Protein AF-A0A945YZ49-F1 (afdb_monomer_lite)

Sequence (155 aa):
MNKKNYIYILVIVVILSVSACARDIVEEVASAEETAIELAKTCTVVNDETSGLKMNAQEAISTWEKEPEFTPVGWEAIDVDKSVYFVTFHYRVNEIKQLWAFHVALKDGTVEKLELGEDGLDGNRYISRIISTSSYPREKLSVKVKEVFKRLIFQ

Structure (mmCIF, N/CA/C/O backbone):
data_AF-A0A945YZ49-F1
#
_entry.id   AF-A0A945YZ49-F1
#
loop_
_atom_site.group_PDB
_atom_site.id
_atom_site.type_symbol
_atom_site.label_atom_id
_atom_site.label_alt_id
_atom_site.label_comp_id
_atom_site.label_asym_id
_atom_site.label_entity_id
_atom_site.label_seq_id
_atom_site.pdbx_PDB_ins_code
_atom_site.Cartn_x
_atom_site.Cartn_y
_atom_site.Cartn_z
_atom_site.occupancy
_atom_site.B_iso_or_equiv
_atom_site.auth_seq_id
_atom_site.auth_comp_id
_atom_site.auth_asym_id
_atom_site.auth_atom_id
_atom_site.pdbx_PDB_model_num
ATOM 1 N N . MET A 1 1 ? 37.567 5.079 58.313 1.00 47.66 1 MET A N 1
ATOM 2 C CA . MET A 1 1 ? 36.723 5.633 57.226 1.00 47.66 1 MET A CA 1
ATOM 3 C C . MET A 1 1 ? 35.402 6.107 57.812 1.00 47.66 1 MET A C 1
ATOM 5 O O . MET A 1 1 ? 34.710 5.318 58.440 1.00 47.66 1 MET A O 1
ATOM 9 N N . ASN A 1 2 ? 35.103 7.402 57.688 1.00 43.88 2 ASN A N 1
ATOM 10 C CA . ASN A 1 2 ? 33.948 8.047 58.322 1.00 43.88 2 ASN A CA 1
ATOM 11 C C . ASN A 1 2 ? 32.618 7.500 57.777 1.00 43.88 2 ASN A C 1
ATOM 13 O O . ASN A 1 2 ? 32.450 7.417 56.562 1.00 43.88 2 ASN A O 1
ATOM 17 N N . LYS A 1 3 ? 31.651 7.208 58.663 1.00 49.78 3 LYS A N 1
ATOM 18 C CA . LYS A 1 3 ? 30.290 6.727 58.319 1.00 49.78 3 LYS A CA 1
ATOM 19 C C . LYS A 1 3 ? 29.580 7.589 57.258 1.00 49.78 3 LYS A C 1
ATOM 21 O O . LYS A 1 3 ? 28.744 7.081 56.522 1.00 49.78 3 LYS A O 1
ATOM 26 N N . LYS A 1 4 ? 29.957 8.868 57.128 1.00 49.91 4 LYS A N 1
ATOM 27 C CA . LYS A 1 4 ? 29.455 9.790 56.096 1.00 49.91 4 LYS A CA 1
ATOM 28 C C . LYS A 1 4 ? 29.846 9.383 54.665 1.00 49.91 4 LYS A C 1
ATOM 30 O O . LYS A 1 4 ? 29.035 9.555 53.765 1.00 49.91 4 LYS A O 1
ATOM 35 N N . ASN A 1 5 ? 31.020 8.780 54.449 1.00 51.22 5 ASN A N 1
ATOM 36 C CA . ASN A 1 5 ? 31.474 8.397 53.102 1.00 51.22 5 ASN A CA 1
ATOM 37 C C . ASN A 1 5 ? 30.705 7.189 52.547 1.00 51.22 5 ASN A C 1
ATOM 39 O O . ASN A 1 5 ? 30.506 7.100 51.342 1.00 51.22 5 ASN A O 1
ATOM 43 N N . TYR A 1 6 ? 30.226 6.293 53.417 1.00 56.19 6 TYR A N 1
ATOM 44 C CA . TYR A 1 6 ? 29.404 5.150 53.005 1.00 56.19 6 TYR A CA 1
ATOM 45 C C . TYR A 1 6 ? 28.038 5.583 52.465 1.00 56.19 6 TYR A C 1
ATOM 47 O O . TYR A 1 6 ? 27.567 5.020 51.484 1.00 56.19 6 TYR A O 1
ATOM 55 N N . ILE A 1 7 ? 27.433 6.614 53.061 1.00 60.50 7 ILE A N 1
ATOM 56 C CA . ILE A 1 7 ? 26.133 7.140 52.619 1.00 60.50 7 ILE A CA 1
ATOM 57 C C . ILE A 1 7 ? 26.261 7.774 51.230 1.00 60.50 7 ILE A C 1
ATOM 59 O O . ILE A 1 7 ? 25.428 7.521 50.366 1.00 60.50 7 ILE A O 1
ATOM 63 N N . TYR A 1 8 ? 27.335 8.529 50.985 1.00 54.03 8 TYR A N 1
ATOM 64 C CA . TYR A 1 8 ? 27.585 9.129 49.672 1.00 54.03 8 TYR A CA 1
ATOM 65 C C . TYR A 1 8 ? 27.796 8.080 48.576 1.00 54.03 8 TYR A C 1
ATOM 67 O O . TYR A 1 8 ? 27.227 8.210 47.496 1.00 54.03 8 TYR A O 1
ATOM 75 N N . ILE A 1 9 ? 28.553 7.014 48.858 1.00 61.06 9 ILE A N 1
ATOM 76 C CA . ILE A 1 9 ? 28.757 5.921 47.897 1.00 61.06 9 ILE A CA 1
ATOM 77 C C . ILE A 1 9 ? 27.431 5.202 47.612 1.00 61.06 9 ILE A C 1
ATOM 79 O O . ILE A 1 9 ? 27.122 4.929 46.456 1.00 61.06 9 ILE A O 1
ATOM 83 N N . LEU A 1 10 ? 26.614 4.954 48.640 1.00 58.66 10 LEU A N 1
ATOM 84 C CA . LEU A 1 10 ? 25.336 4.259 48.483 1.00 58.66 10 LEU A CA 1
ATOM 85 C C . LEU A 1 10 ? 24.325 5.082 47.666 1.00 58.66 10 LEU A C 1
ATOM 87 O O . LEU A 1 10 ? 23.642 4.532 46.809 1.00 58.66 10 LEU A O 1
ATOM 91 N N . VAL A 1 11 ? 24.284 6.404 47.859 1.00 61.12 11 VAL A N 1
ATOM 92 C CA . VAL A 1 11 ? 23.439 7.310 47.061 1.00 61.12 11 VAL A CA 1
ATOM 93 C C . VAL A 1 11 ? 23.906 7.376 45.604 1.00 61.12 11 VAL A C 1
ATOM 95 O O . VAL A 1 11 ? 23.076 7.317 44.702 1.00 61.12 11 VAL A O 1
ATOM 98 N N . ILE A 1 12 ? 25.217 7.426 45.347 1.00 60.22 12 ILE A N 1
ATOM 99 C CA . ILE A 1 12 ? 25.759 7.449 43.977 1.00 60.22 12 ILE A CA 1
ATOM 100 C C . ILE A 1 12 ? 25.453 6.140 43.230 1.00 60.22 12 ILE A C 1
ATOM 102 O O . ILE A 1 12 ? 25.092 6.185 42.058 1.00 60.22 12 ILE A O 1
ATOM 106 N N . VAL A 1 13 ? 25.518 4.983 43.898 1.00 58.56 13 VAL A N 1
ATOM 107 C CA . VAL A 1 13 ? 25.162 3.682 43.298 1.00 58.56 13 VAL A CA 1
ATOM 108 C C . VAL A 1 13 ? 23.661 3.583 42.999 1.00 58.56 13 VAL A C 1
ATOM 110 O O . VAL A 1 13 ? 23.277 3.042 41.962 1.00 58.56 13 VAL A O 1
ATOM 113 N N . VAL A 1 14 ? 22.800 4.149 43.851 1.00 57.69 14 VAL A N 1
ATOM 114 C CA . VAL A 1 14 ? 21.350 4.213 43.590 1.00 57.69 14 VAL A CA 1
ATOM 115 C C . VAL A 1 14 ? 21.043 5.151 42.416 1.00 57.69 14 VAL A C 1
ATOM 117 O O . VAL A 1 14 ? 20.280 4.786 41.531 1.00 57.69 14 VAL A O 1
ATOM 120 N N . ILE A 1 15 ? 21.691 6.315 42.328 1.00 57.16 15 ILE A N 1
ATOM 121 C CA . ILE A 1 15 ? 21.503 7.237 41.193 1.00 57.16 15 ILE A CA 1
ATOM 122 C C . ILE A 1 15 ? 22.007 6.612 39.881 1.00 57.16 15 ILE A C 1
ATOM 124 O O . ILE A 1 15 ? 21.332 6.721 38.861 1.00 57.16 15 ILE A O 1
ATOM 128 N N . LEU A 1 16 ? 23.148 5.911 39.907 1.00 51.28 16 LEU A N 1
ATOM 129 C CA . LEU A 1 16 ? 23.705 5.227 38.732 1.00 51.28 16 LEU A CA 1
ATOM 130 C C . LEU A 1 16 ? 22.895 3.996 38.297 1.00 51.28 16 LEU A C 1
ATOM 132 O O . LEU A 1 16 ? 22.888 3.662 37.117 1.00 51.28 16 LEU A O 1
ATOM 136 N N . SER A 1 17 ? 22.203 3.320 39.217 1.00 51.69 17 SER A N 1
ATOM 137 C CA . SER A 1 17 ? 21.319 2.196 38.869 1.00 51.69 17 SER A CA 1
ATOM 138 C C . SER A 1 17 ? 19.969 2.669 38.334 1.00 51.69 17 SER A C 1
ATOM 140 O O . SER A 1 17 ? 19.462 2.071 37.389 1.00 51.69 17 SER A O 1
ATOM 142 N N . VAL A 1 18 ? 19.427 3.786 38.832 1.00 51.06 18 VAL A N 1
ATOM 143 C CA . VAL A 1 18 ? 18.229 4.409 38.241 1.00 51.06 18 VAL A CA 1
ATOM 144 C C . VAL A 1 18 ? 18.530 4.961 36.842 1.00 51.06 18 VAL A C 1
ATOM 146 O O . VAL A 1 18 ? 17.704 4.808 35.947 1.00 51.06 18 VAL A O 1
ATOM 149 N N . SER A 1 19 ? 19.722 5.521 36.600 1.00 50.34 19 SER A N 1
ATOM 150 C CA . SER A 1 19 ? 20.106 6.001 35.263 1.00 50.34 19 SER A CA 1
ATOM 151 C C . SER A 1 19 ? 20.528 4.891 34.291 1.00 50.34 19 SER A C 1
ATOM 153 O O . SER A 1 19 ? 20.359 5.056 33.087 1.00 50.34 19 SER A O 1
ATOM 155 N N . ALA A 1 20 ? 21.011 3.740 34.773 1.00 45.97 20 ALA A N 1
ATOM 156 C CA . ALA A 1 20 ? 21.258 2.566 33.928 1.00 45.97 20 ALA A CA 1
ATOM 157 C C . ALA A 1 20 ? 19.966 1.818 33.547 1.00 45.97 20 ALA A C 1
ATOM 159 O O . ALA A 1 20 ? 19.908 1.233 32.468 1.00 45.97 20 ALA A O 1
ATOM 160 N N . CYS A 1 21 ? 18.930 1.866 34.392 1.00 45.19 21 CYS A N 1
ATOM 161 C CA . CYS A 1 21 ? 17.596 1.331 34.084 1.00 45.19 21 CYS A CA 1
ATOM 162 C C . CYS A 1 21 ? 16.739 2.292 33.244 1.00 45.19 21 CYS A C 1
ATOM 164 O O . CYS A 1 21 ? 15.757 1.865 32.649 1.00 45.19 21 CYS A O 1
ATOM 166 N N . ALA A 1 22 ? 17.130 3.565 33.172 1.00 43.09 22 ALA A N 1
ATOM 167 C CA . ALA A 1 22 ? 16.615 4.550 32.225 1.00 43.09 22 ALA A CA 1
ATOM 168 C C . ALA A 1 22 ? 17.537 4.711 31.004 1.00 43.09 22 ALA A C 1
ATOM 170 O O . ALA A 1 22 ? 17.496 5.740 30.335 1.00 43.09 22 ALA A O 1
ATOM 171 N N . ARG A 1 23 ? 18.371 3.703 30.691 1.00 38.34 23 ARG A N 1
ATOM 172 C CA . ARG A 1 23 ? 18.801 3.518 29.304 1.00 38.34 23 ARG A CA 1
ATOM 173 C C . ARG A 1 23 ? 17.554 3.171 28.522 1.00 38.34 23 ARG A C 1
ATOM 175 O O . ARG A 1 23 ? 17.169 2.008 28.496 1.00 38.34 23 ARG A O 1
ATOM 182 N N . ASP A 1 24 ? 16.928 4.217 28.000 1.00 37.69 24 ASP A N 1
ATOM 183 C CA . ASP A 1 24 ? 16.217 4.266 26.735 1.00 37.69 24 ASP 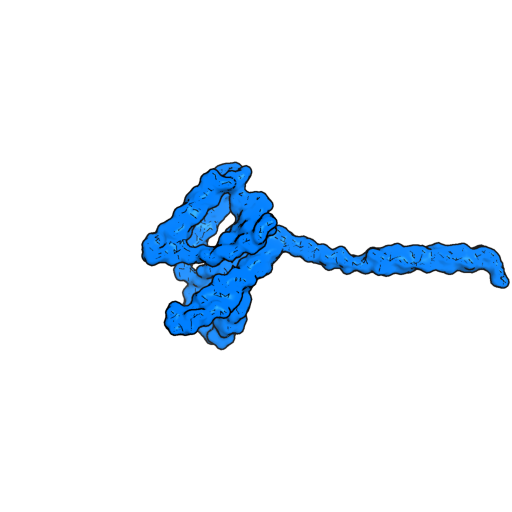A CA 1
ATOM 184 C C . ASP A 1 24 ? 16.078 2.888 26.080 1.00 37.69 24 ASP A C 1
ATOM 186 O O . ASP A 1 24 ? 16.713 2.575 25.077 1.00 37.69 24 ASP A O 1
ATOM 190 N N . ILE A 1 25 ? 15.155 2.085 26.609 1.00 41.09 25 ILE A N 1
ATOM 191 C CA . ILE A 1 25 ? 14.246 1.360 25.737 1.00 41.09 25 ILE A CA 1
ATOM 192 C C . ILE A 1 25 ? 13.286 2.445 25.252 1.00 41.09 25 ILE A C 1
ATOM 194 O O . ILE A 1 25 ? 12.118 2.506 25.617 1.00 41.09 25 ILE A O 1
ATOM 198 N N . VAL A 1 26 ? 13.822 3.349 24.435 1.00 39.72 26 VAL A N 1
ATOM 199 C CA . VAL A 1 26 ? 13.079 3.834 23.293 1.00 39.72 26 VAL A CA 1
ATOM 200 C C . VAL A 1 26 ? 13.004 2.592 22.408 1.00 39.72 26 VAL A C 1
ATOM 202 O O . VAL A 1 26 ? 13.772 2.414 21.470 1.00 39.72 26 VAL A O 1
ATOM 205 N N . GLU A 1 27 ? 12.102 1.666 22.759 1.00 42.62 27 GLU A N 1
ATOM 206 C CA . GLU A 1 27 ? 11.271 1.105 21.710 1.00 42.62 27 GLU A CA 1
ATOM 207 C C . GLU A 1 27 ? 10.677 2.359 21.095 1.00 42.62 27 GLU A C 1
ATOM 209 O O . GLU A 1 27 ? 9.817 3.019 21.680 1.00 42.62 27 GLU A O 1
ATOM 214 N N . GLU A 1 28 ? 11.297 2.798 20.007 1.00 44.62 28 GLU A N 1
ATOM 215 C CA . GLU A 1 28 ? 10.711 3.750 19.098 1.00 44.62 28 GLU A CA 1
ATOM 216 C C . GLU A 1 28 ? 9.429 3.039 18.683 1.00 44.62 28 GLU A C 1
ATOM 218 O O . GLU A 1 28 ? 9.455 2.124 17.862 1.00 44.62 28 GLU A O 1
ATOM 223 N N . VAL A 1 29 ? 8.344 3.287 19.430 1.00 51.53 29 VAL A N 1
ATOM 224 C CA . VAL A 1 29 ? 7.042 2.701 19.150 1.00 51.53 29 VAL A CA 1
ATOM 225 C C . VAL A 1 29 ? 6.689 3.327 17.824 1.00 51.53 29 VAL A C 1
ATOM 227 O O . VAL A 1 29 ? 6.213 4.464 17.787 1.00 51.53 29 VAL A O 1
ATOM 230 N N . ALA A 1 30 ? 7.057 2.619 16.756 1.00 65.44 30 ALA A N 1
ATOM 231 C CA . ALA A 1 30 ? 6.841 3.037 15.393 1.00 65.44 30 ALA A CA 1
ATOM 232 C C . ALA A 1 30 ? 5.404 3.529 15.318 1.00 65.44 30 ALA A C 1
ATOM 234 O O . ALA A 1 30 ? 4.482 2.899 15.858 1.00 65.44 30 ALA A O 1
ATOM 235 N N . SER A 1 31 ? 5.216 4.697 14.718 1.00 88.12 31 SER A N 1
ATOM 236 C CA . SER A 1 31 ? 3.881 5.249 14.553 1.00 88.12 31 SER A CA 1
ATOM 237 C C . SER A 1 31 ? 2.974 4.197 13.904 1.00 88.12 31 SER A C 1
ATOM 239 O O . SER A 1 31 ? 3.427 3.295 13.192 1.00 88.12 31 SER A O 1
ATOM 241 N N . ALA A 1 32 ? 1.667 4.275 14.145 1.00 90.56 32 ALA A N 1
ATOM 242 C CA . ALA A 1 32 ? 0.731 3.332 13.531 1.00 90.56 32 ALA A CA 1
ATOM 243 C C . ALA A 1 32 ? 0.842 3.331 11.987 1.00 90.56 32 ALA A C 1
ATOM 245 O O . ALA A 1 32 ? 0.627 2.301 11.354 1.00 90.56 32 ALA A O 1
ATOM 246 N N . GLU A 1 33 ? 1.251 4.461 11.402 1.00 91.88 33 GLU A N 1
ATOM 247 C CA . GLU A 1 33 ? 1.582 4.608 9.982 1.00 91.88 33 GLU A CA 1
ATOM 248 C C . GLU A 1 33 ? 2.834 3.814 9.584 1.00 91.88 33 GLU A C 1
ATOM 250 O O . GLU A 1 33 ? 2.774 3.020 8.647 1.00 91.88 33 GLU A O 1
ATOM 255 N N . GLU A 1 34 ? 3.944 3.961 10.309 1.00 93.69 34 GLU A N 1
ATOM 256 C CA . GLU A 1 34 ? 5.170 3.188 10.060 1.00 93.69 34 GLU A CA 1
ATOM 257 C C . GLU A 1 34 ? 4.937 1.690 10.251 1.00 93.69 34 GLU A C 1
ATOM 259 O O . GLU A 1 34 ? 5.353 0.889 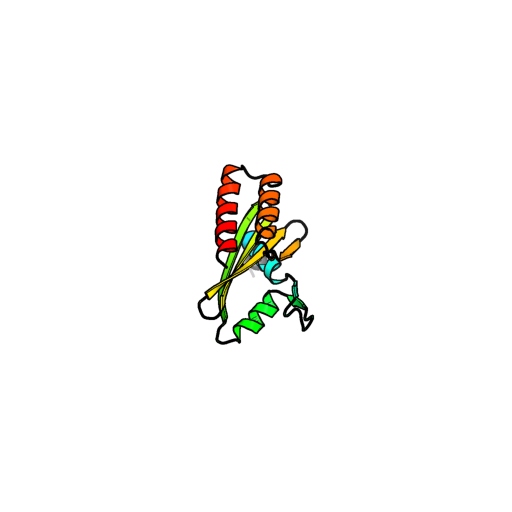9.420 1.00 93.69 34 GLU A O 1
ATOM 264 N N . THR A 1 35 ? 4.186 1.306 11.285 1.00 94.06 35 THR A N 1
ATOM 265 C CA . THR A 1 35 ? 3.805 -0.093 11.514 1.00 94.06 35 THR A CA 1
ATOM 266 C C . THR A 1 35 ? 2.998 -0.640 10.336 1.00 94.06 35 THR A C 1
ATOM 268 O O . THR A 1 35 ? 3.220 -1.769 9.900 1.00 94.06 35 THR A O 1
ATOM 271 N N . ALA A 1 36 ? 2.078 0.157 9.780 1.00 94.44 36 ALA A N 1
ATOM 272 C CA . ALA A 1 36 ? 1.319 -0.245 8.603 1.00 94.44 36 ALA A CA 1
ATOM 273 C C . ALA A 1 36 ? 2.217 -0.424 7.368 1.00 94.44 36 ALA A C 1
ATOM 275 O O . ALA A 1 36 ? 2.023 -1.374 6.610 1.00 94.44 36 ALA A O 1
ATOM 276 N N . ILE A 1 37 ? 3.209 0.452 7.178 1.00 95.31 37 ILE A N 1
ATOM 277 C CA . ILE A 1 37 ? 4.192 0.350 6.089 1.00 95.31 37 ILE A CA 1
ATOM 278 C C . ILE A 1 37 ? 5.047 -0.910 6.239 1.00 95.31 37 ILE A C 1
ATOM 280 O O . ILE A 1 37 ? 5.216 -1.649 5.269 1.00 95.31 37 ILE A O 1
ATOM 284 N N . GLU A 1 38 ? 5.553 -1.189 7.440 1.00 94.81 38 GLU A N 1
ATOM 285 C CA . GLU A 1 38 ? 6.340 -2.397 7.700 1.00 94.81 38 GLU A CA 1
ATOM 286 C C . GLU A 1 38 ? 5.519 -3.666 7.461 1.00 94.81 38 GLU A C 1
ATOM 288 O O . GLU A 1 38 ? 5.994 -4.595 6.811 1.00 94.81 38 GLU A O 1
ATOM 293 N N . LEU A 1 39 ? 4.249 -3.688 7.871 1.00 94.44 39 LEU A N 1
ATOM 294 C CA . LEU A 1 39 ? 3.350 -4.796 7.547 1.00 94.44 39 LEU A CA 1
ATOM 295 C C . LEU A 1 39 ? 3.129 -4.934 6.033 1.00 94.44 39 LEU A C 1
ATOM 297 O O . LEU A 1 39 ? 3.229 -6.041 5.503 1.00 94.44 39 LEU A O 1
ATOM 301 N N . ALA A 1 40 ? 2.907 -3.833 5.310 1.00 94.25 40 ALA A N 1
ATOM 302 C CA . ALA A 1 40 ? 2.735 -3.854 3.855 1.00 94.25 40 ALA A CA 1
ATOM 303 C C . ALA A 1 40 ? 3.953 -4.441 3.120 1.00 94.25 40 ALA A C 1
ATOM 305 O O . ALA A 1 40 ? 3.791 -5.208 2.171 1.00 94.25 40 ALA A O 1
ATOM 306 N N . LYS A 1 41 ? 5.172 -4.156 3.592 1.00 94.31 41 LYS A N 1
ATOM 307 C CA . LYS A 1 41 ? 6.415 -4.730 3.048 1.00 94.31 41 LYS A CA 1
ATOM 308 C C . LYS A 1 41 ? 6.468 -6.259 3.140 1.00 94.31 41 LYS A C 1
ATOM 310 O O . LYS A 1 41 ? 7.062 -6.897 2.272 1.00 94.31 41 LYS A O 1
ATOM 315 N N . THR A 1 42 ? 5.814 -6.853 4.141 1.00 91.56 42 THR A N 1
ATOM 316 C CA . THR A 1 42 ? 5.736 -8.317 4.315 1.00 91.56 42 THR A CA 1
ATOM 317 C C . THR A 1 42 ? 4.676 -8.994 3.441 1.00 91.56 42 THR A C 1
ATOM 319 O O . THR A 1 42 ? 4.645 -10.224 3.361 1.00 91.56 42 THR A O 1
ATOM 322 N N . CYS A 1 43 ? 3.824 -8.219 2.757 1.00 89.88 43 CYS A N 1
ATOM 323 C CA . CYS A 1 43 ? 2.779 -8.748 1.884 1.00 89.88 43 CYS A CA 1
ATOM 324 C C . CYS A 1 43 ? 3.381 -9.655 0.811 1.00 89.88 43 CYS A C 1
ATOM 326 O O . CYS A 1 43 ? 4.290 -9.242 0.095 1.00 89.88 43 CYS A O 1
ATOM 328 N N . THR A 1 44 ? 2.850 -10.867 0.647 1.00 84.25 44 THR A N 1
ATOM 329 C CA . THR A 1 44 ? 3.265 -11.745 -0.454 1.00 84.25 44 THR A CA 1
ATOM 330 C C . THR A 1 44 ? 2.757 -11.187 -1.781 1.00 84.25 44 THR A C 1
ATOM 332 O O . THR A 1 44 ? 1.568 -10.913 -1.931 1.00 84.25 44 THR A O 1
ATOM 335 N N . VAL A 1 45 ? 3.657 -11.051 -2.747 1.00 76.88 45 VAL A N 1
ATOM 336 C CA . VAL A 1 45 ? 3.383 -10.679 -4.132 1.00 76.88 45 VAL A CA 1
ATOM 337 C C . VAL A 1 45 ? 3.793 -11.856 -5.019 1.00 76.88 45 VAL A C 1
ATOM 339 O O . VAL A 1 45 ? 4.847 -12.468 -4.830 1.00 76.88 45 VAL A O 1
ATOM 342 N N . VAL A 1 46 ? 2.940 -12.217 -5.976 1.00 67.44 46 VAL A N 1
ATOM 343 C CA . VAL A 1 46 ? 3.311 -13.181 -7.018 1.00 67.44 46 VAL A CA 1
ATOM 344 C C . VAL A 1 46 ? 4.070 -12.407 -8.085 1.00 67.44 46 VAL A C 1
ATOM 346 O O . VAL A 1 46 ? 3.528 -11.461 -8.654 1.00 67.44 46 VAL A O 1
ATOM 349 N N . ASN A 1 47 ? 5.330 -12.770 -8.311 1.00 62.34 47 ASN A N 1
ATOM 350 C CA . ASN A 1 47 ? 6.133 -12.176 -9.367 1.00 62.34 47 ASN A CA 1
ATOM 351 C C . ASN A 1 47 ? 6.069 -13.097 -10.588 1.00 62.34 47 ASN A C 1
ATOM 353 O O . ASN A 1 47 ? 6.488 -14.252 -10.511 1.00 62.34 47 ASN A O 1
ATOM 357 N N . ASP A 1 48 ? 5.529 -12.572 -11.687 1.00 53.06 48 ASP A N 1
ATOM 358 C CA . ASP A 1 48 ? 5.383 -13.233 -12.985 1.00 53.06 48 ASP A CA 1
ATOM 359 C C . ASP A 1 48 ? 4.420 -14.444 -12.989 1.00 53.06 48 ASP A C 1
ATOM 361 O O . ASP A 1 48 ? 4.697 -15.511 -12.427 1.00 53.06 48 ASP A O 1
ATOM 365 N N . GLU A 1 49 ? 3.277 -14.289 -13.671 1.00 50.91 49 GLU A N 1
ATOM 366 C CA . GLU A 1 49 ? 2.247 -15.328 -13.852 1.00 50.91 49 GLU A CA 1
ATOM 367 C C . GLU A 1 49 ? 2.810 -16.628 -14.451 1.00 50.91 49 GLU A C 1
ATOM 369 O O . GLU A 1 49 ? 2.234 -17.701 -14.270 1.00 50.91 49 GLU A O 1
ATOM 374 N N . THR A 1 50 ? 3.962 -16.553 -15.124 1.00 53.53 50 THR A N 1
ATOM 375 C CA . THR A 1 50 ? 4.623 -17.709 -15.738 1.00 53.53 50 THR A CA 1
ATOM 376 C C . THR A 1 50 ? 5.583 -18.454 -14.808 1.00 53.53 50 THR A C 1
ATOM 378 O O . THR A 1 50 ? 5.810 -19.650 -15.004 1.00 53.53 50 THR A O 1
ATOM 381 N N . SER A 1 51 ? 6.132 -17.793 -13.782 1.00 61.75 51 SER A N 1
ATOM 382 C CA . SER A 1 51 ? 7.177 -18.365 -12.918 1.00 61.75 51 SER A CA 1
ATOM 383 C C . SER A 1 51 ? 6.634 -18.959 -11.613 1.00 61.75 51 SER A C 1
ATOM 385 O O . SER A 1 51 ? 7.263 -19.833 -11.014 1.00 61.75 51 SER A O 1
ATOM 387 N N . GLY A 1 52 ? 5.461 -18.494 -11.161 1.00 64.31 52 GLY A N 1
ATOM 388 C CA . GLY A 1 52 ? 4.849 -18.918 -9.898 1.00 64.31 52 GLY A CA 1
ATOM 389 C C . GLY A 1 52 ? 5.661 -18.542 -8.652 1.00 64.31 52 GLY A C 1
ATOM 390 O O . GLY A 1 52 ? 5.390 -19.057 -7.562 1.00 64.31 52 GLY A O 1
ATOM 391 N N . LEU A 1 53 ? 6.661 -17.668 -8.793 1.00 75.56 53 LEU A N 1
ATOM 392 C CA . LEU A 1 53 ? 7.538 -17.261 -7.708 1.00 75.56 53 LEU A CA 1
ATOM 393 C C . LEU A 1 53 ? 6.776 -16.351 -6.736 1.00 75.56 53 LEU A C 1
ATOM 395 O O . LEU A 1 53 ? 6.261 -15.295 -7.103 1.00 75.56 53 LEU A O 1
ATOM 399 N N . LYS A 1 54 ? 6.706 -16.771 -5.470 1.00 80.62 54 LYS A N 1
ATOM 400 C CA . LYS A 1 54 ? 6.127 -15.986 -4.376 1.00 80.62 54 LYS A CA 1
ATOM 401 C C . LYS A 1 54 ? 7.251 -15.351 -3.578 1.00 80.62 54 LYS A C 1
ATOM 403 O O . LYS A 1 54 ? 8.090 -16.065 -3.037 1.00 80.62 54 LYS A O 1
ATOM 408 N N . MET A 1 55 ? 7.238 -14.032 -3.498 1.00 87.94 55 MET A N 1
ATOM 409 C CA . MET A 1 55 ? 8.167 -13.244 -2.693 1.00 87.94 55 MET A CA 1
ATOM 410 C C . MET A 1 55 ? 7.378 -12.167 -1.961 1.00 87.94 55 MET A C 1
ATOM 412 O O . MET A 1 55 ? 6.289 -11.800 -2.399 1.00 87.94 55 MET A O 1
ATOM 416 N N . ASN A 1 56 ? 7.867 -11.669 -0.835 1.00 91.00 56 ASN A N 1
ATOM 417 C CA . ASN A 1 56 ? 7.213 -10.522 -0.211 1.00 91.00 56 ASN A CA 1
ATOM 418 C C . ASN A 1 56 ? 7.506 -9.221 -0.988 1.00 91.00 56 ASN A C 1
ATOM 420 O O . ASN A 1 56 ? 8.393 -9.171 -1.842 1.00 91.00 56 ASN A O 1
ATOM 424 N N . ALA A 1 57 ? 6.741 -8.162 -0.723 1.00 89.94 57 ALA A N 1
ATOM 425 C CA . ALA A 1 57 ? 6.894 -6.885 -1.413 1.00 89.94 57 ALA A CA 1
ATOM 426 C C . ALA A 1 57 ? 8.310 -6.309 -1.239 1.00 89.94 57 ALA A C 1
ATOM 428 O O . ALA A 1 57 ? 8.874 -5.790 -2.198 1.00 89.94 57 ALA A O 1
ATOM 429 N N . GLN A 1 58 ? 8.918 -6.449 -0.057 1.00 91.69 58 GLN A N 1
ATOM 430 C CA . GLN A 1 58 ? 10.300 -6.026 0.187 1.00 91.69 58 GLN A CA 1
ATOM 431 C C . GLN A 1 58 ? 11.314 -6.765 -0.702 1.00 91.69 58 GLN A C 1
ATOM 433 O O . GLN A 1 58 ? 12.205 -6.135 -1.274 1.00 91.69 58 GLN A O 1
ATOM 438 N N . GLU A 1 59 ? 11.186 -8.083 -0.839 1.00 91.38 59 GLU A N 1
ATOM 439 C CA . GLU A 1 59 ? 12.022 -8.922 -1.704 1.00 91.38 59 GLU A CA 1
ATOM 440 C C . GLU A 1 59 ? 11.832 -8.580 -3.186 1.00 91.38 59 GLU A C 1
ATOM 442 O O . GLU A 1 59 ? 12.818 -8.483 -3.923 1.00 91.38 59 GLU A O 1
ATOM 447 N N . ALA A 1 60 ? 10.586 -8.346 -3.613 1.00 89.00 60 ALA A N 1
ATOM 448 C CA . ALA A 1 60 ? 10.270 -7.922 -4.976 1.00 89.00 60 ALA A CA 1
ATOM 449 C C . ALA A 1 60 ? 10.938 -6.592 -5.312 1.00 89.00 60 ALA A C 1
ATOM 451 O O . ALA A 1 60 ? 11.690 -6.499 -6.280 1.00 89.00 60 ALA A O 1
ATOM 452 N N . ILE A 1 61 ? 10.749 -5.592 -4.452 1.00 89.06 61 ILE A N 1
ATOM 453 C CA . ILE A 1 61 ? 11.327 -4.260 -4.630 1.00 89.06 61 ILE A CA 1
ATOM 454 C C . ILE A 1 61 ? 12.855 -4.333 -4.629 1.00 89.06 61 ILE A C 1
ATOM 456 O O . ILE A 1 61 ? 13.482 -3.803 -5.537 1.00 89.06 61 ILE A O 1
ATOM 460 N N . SER A 1 62 ? 13.465 -5.069 -3.694 1.00 90.50 62 SER A N 1
ATOM 461 C CA . SER A 1 62 ? 14.931 -5.231 -3.639 1.00 90.50 62 SER A CA 1
ATOM 462 C C . SER A 1 62 ? 15.505 -5.910 -4.889 1.00 90.50 62 SER A C 1
ATOM 464 O O . SER A 1 62 ? 16.681 -5.743 -5.223 1.00 90.50 62 SER A O 1
ATOM 466 N N . THR A 1 63 ? 14.701 -6.741 -5.555 1.00 89.81 63 THR A N 1
ATOM 467 C CA . THR A 1 63 ? 15.080 -7.375 -6.819 1.00 89.81 63 THR A CA 1
ATOM 468 C C . THR A 1 63 ? 15.003 -6.369 -7.960 1.00 89.81 63 THR A C 1
ATOM 470 O O . THR A 1 63 ? 15.983 -6.220 -8.687 1.00 89.81 63 THR A O 1
ATOM 473 N N . TRP A 1 64 ? 13.898 -5.634 -8.065 1.00 88.69 64 TRP A N 1
ATOM 474 C CA . TRP A 1 64 ? 13.675 -4.648 -9.121 1.00 88.69 64 TRP A CA 1
ATOM 475 C C . TRP A 1 64 ? 14.553 -3.411 -9.013 1.00 88.69 64 TRP A C 1
ATOM 477 O O . TRP A 1 64 ? 14.953 -2.875 -10.031 1.00 88.69 64 TRP A O 1
ATOM 487 N N . GLU A 1 65 ? 14.960 -2.994 -7.816 1.00 88.69 65 GLU A N 1
ATOM 488 C CA . GLU A 1 65 ? 15.925 -1.899 -7.623 1.00 88.69 65 GLU A CA 1
ATOM 489 C C . GLU A 1 65 ? 17.277 -2.136 -8.313 1.00 88.69 65 GLU A C 1
ATOM 491 O O . GLU A 1 65 ? 18.051 -1.199 -8.503 1.00 88.69 65 GLU A O 1
ATOM 496 N N . LYS A 1 66 ? 17.575 -3.381 -8.702 1.00 89.56 66 LYS A N 1
ATOM 497 C CA . LYS A 1 66 ? 18.768 -3.725 -9.487 1.00 89.56 66 LYS A CA 1
ATOM 498 C C . LYS A 1 66 ? 18.573 -3.493 -10.987 1.00 89.56 66 LYS A C 1
ATOM 500 O O . LYS A 1 66 ? 19.556 -3.509 -11.727 1.00 89.56 66 LYS A O 1
ATOM 505 N N . GLU A 1 67 ? 17.337 -3.314 -11.440 1.00 88.62 67 GLU A N 1
ATOM 506 C CA . GLU A 1 67 ? 16.994 -3.049 -12.831 1.00 88.62 67 GLU A CA 1
ATOM 507 C C . GLU A 1 67 ? 17.185 -1.554 -13.132 1.00 88.62 67 GLU A C 1
ATOM 509 O O . GLU A 1 67 ? 16.703 -0.701 -12.386 1.00 88.62 67 GLU A O 1
ATOM 514 N N . PRO A 1 68 ? 17.876 -1.194 -14.229 1.00 87.94 68 PRO A N 1
ATOM 515 C CA . PRO A 1 68 ? 18.236 0.198 -14.519 1.00 87.94 68 PRO A CA 1
ATOM 516 C C . PRO A 1 68 ? 17.029 1.101 -14.811 1.00 87.94 68 PRO A C 1
ATOM 518 O O . PRO A 1 68 ? 17.151 2.322 -14.760 1.00 87.94 68 PRO A O 1
ATOM 521 N N . GLU A 1 69 ? 15.882 0.513 -15.147 1.00 91.75 69 GLU A N 1
ATOM 522 C CA . GLU A 1 69 ? 14.639 1.221 -15.450 1.00 91.75 69 GLU A CA 1
ATOM 523 C C . GLU A 1 69 ? 13.761 1.467 -14.221 1.00 91.75 69 GLU A C 1
ATOM 525 O O . GLU A 1 69 ? 12.855 2.302 -14.286 1.00 91.75 69 GLU A O 1
ATOM 530 N N . PHE A 1 70 ? 14.028 0.777 -13.110 1.00 91.88 70 PHE A N 1
ATOM 531 C CA . PHE A 1 70 ? 13.248 0.883 -11.888 1.00 91.88 70 PHE A CA 1
ATOM 532 C C . PHE A 1 70 ? 13.832 1.952 -10.962 1.00 91.88 70 PHE A C 1
ATOM 534 O O . PHE A 1 70 ? 15.033 2.023 -10.713 1.00 91.88 70 PHE A O 1
ATOM 541 N N . THR A 1 71 ? 12.978 2.805 -10.401 1.00 93.38 71 THR A N 1
ATOM 542 C CA . THR A 1 71 ? 13.387 3.774 -9.378 1.00 93.38 71 THR A CA 1
ATOM 543 C C . THR A 1 71 ? 12.359 3.827 -8.250 1.00 93.38 71 THR A C 1
ATOM 545 O O . THR A 1 71 ? 11.238 4.294 -8.485 1.00 93.38 71 THR A O 1
ATOM 548 N N . PRO A 1 72 ? 12.711 3.418 -7.017 1.00 91.38 72 PRO A N 1
ATOM 549 C CA . PRO A 1 72 ? 11.824 3.556 -5.870 1.00 91.38 72 PRO A CA 1
ATOM 550 C C . PRO A 1 72 ? 11.630 5.044 -5.550 1.00 91.38 72 PRO A C 1
ATOM 552 O O . PRO A 1 72 ? 12.577 5.831 -5.584 1.00 91.38 72 PRO A O 1
ATOM 555 N N . VAL A 1 73 ? 10.393 5.450 -5.257 1.00 92.38 73 VAL A N 1
ATOM 556 C CA . VAL A 1 73 ? 10.073 6.831 -4.856 1.00 92.38 73 VAL A CA 1
ATOM 557 C C . VAL A 1 73 ? 9.814 6.899 -3.356 1.00 92.38 73 VAL A C 1
ATOM 559 O O . VAL A 1 73 ? 10.391 7.749 -2.683 1.00 92.38 73 VAL A O 1
ATOM 562 N N . GLY A 1 74 ? 8.975 6.011 -2.819 1.00 91.69 74 GLY A N 1
ATOM 563 C CA . GLY A 1 74 ? 8.720 5.966 -1.381 1.00 91.69 74 GLY A CA 1
ATOM 564 C C . GLY A 1 74 ? 7.424 5.271 -0.990 1.00 91.69 74 GLY A C 1
ATOM 565 O O . GLY A 1 74 ? 6.614 4.896 -1.839 1.00 91.69 74 GLY A O 1
ATOM 566 N N . TRP A 1 75 ? 7.245 5.118 0.318 1.00 93.12 75 TRP A N 1
ATOM 567 C CA . TRP A 1 75 ? 6.050 4.554 0.936 1.00 93.12 75 TRP A CA 1
ATOM 568 C C . TRP A 1 75 ? 5.196 5.652 1.559 1.00 93.12 75 TRP A C 1
ATOM 570 O O . TRP A 1 75 ? 5.725 6.635 2.075 1.00 93.12 75 TRP A O 1
ATOM 580 N N . GLU A 1 76 ? 3.885 5.463 1.546 1.00 91.50 76 GLU A N 1
ATOM 581 C CA . GLU A 1 76 ? 2.934 6.354 2.200 1.00 91.50 76 GLU A CA 1
ATOM 582 C C . GLU A 1 76 ? 1.804 5.538 2.822 1.00 91.50 76 GLU A C 1
ATOM 584 O O . GLU A 1 76 ? 1.328 4.575 2.225 1.00 91.50 76 GLU A O 1
ATOM 589 N N . ALA A 1 77 ? 1.363 5.923 4.018 1.00 91.88 77 ALA A N 1
ATOM 590 C CA . ALA A 1 77 ? 0.232 5.310 4.696 1.00 91.88 77 ALA A CA 1
ATOM 591 C C . ALA A 1 77 ? -0.857 6.351 4.949 1.00 91.88 77 ALA A C 1
ATOM 593 O O . ALA A 1 77 ? -0.593 7.459 5.404 1.00 91.88 77 ALA A O 1
ATOM 594 N N . ILE A 1 78 ? -2.101 5.973 4.675 1.00 88.94 78 ILE A N 1
ATOM 595 C CA . ILE A 1 78 ? -3.280 6.809 4.879 1.00 88.94 78 ILE A CA 1
ATOM 596 C C . ILE A 1 78 ? -4.236 6.042 5.789 1.00 88.94 78 ILE A C 1
ATOM 598 O O . ILE A 1 78 ? -4.757 4.994 5.407 1.00 88.94 78 ILE A O 1
ATOM 602 N N . ASP A 1 79 ? -4.511 6.568 6.985 1.00 90.94 79 ASP A N 1
ATOM 603 C CA . ASP A 1 79 ? -5.531 6.006 7.875 1.00 90.94 79 ASP A CA 1
ATOM 604 C C . ASP A 1 79 ? -6.924 6.149 7.244 1.00 90.94 79 ASP A C 1
ATOM 606 O O . ASP A 1 79 ? -7.374 7.260 6.949 1.00 90.94 79 ASP A O 1
ATOM 610 N N . VAL A 1 80 ? -7.624 5.031 7.043 1.00 87.31 80 VAL A N 1
ATOM 611 C CA . VAL A 1 80 ? -9.001 4.990 6.515 1.00 87.31 80 VAL A CA 1
ATOM 612 C C . VAL A 1 80 ? -10.021 4.541 7.565 1.00 87.31 80 VAL A C 1
ATOM 614 O O . VAL A 1 80 ? -11.221 4.767 7.408 1.00 87.31 80 VAL A O 1
ATOM 617 N N . ASP A 1 81 ? -9.548 3.967 8.668 1.00 87.50 81 ASP A N 1
ATOM 618 C CA . ASP A 1 81 ? -10.282 3.771 9.917 1.00 87.50 81 ASP A CA 1
ATOM 619 C C . ASP A 1 81 ? -9.281 3.738 11.090 1.00 87.50 81 ASP A C 1
ATOM 621 O O . ASP A 1 81 ? -8.072 3.714 10.873 1.00 87.50 81 ASP A O 1
ATOM 625 N N . LYS A 1 82 ? -9.760 3.692 12.340 1.00 86.31 82 LYS A N 1
ATOM 626 C CA . LYS A 1 82 ? -8.933 3.768 13.568 1.00 86.31 82 LYS A CA 1
ATOM 627 C C . LYS A 1 82 ? -7.732 2.815 13.622 1.00 86.31 82 LYS A C 1
ATOM 629 O O . LYS A 1 82 ? -6.785 3.085 14.348 1.00 86.31 82 LYS A O 1
ATOM 634 N N . SER A 1 83 ? -7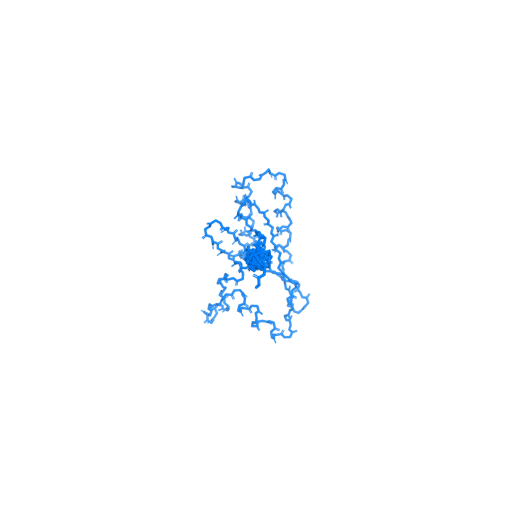.803 1.677 12.940 1.00 88.75 83 SER A N 1
ATOM 635 C CA . SER A 1 83 ? -6.733 0.675 12.887 1.00 88.75 83 SER A CA 1
ATOM 636 C C . SER A 1 83 ? -6.591 0.067 11.494 1.00 88.75 83 SER A C 1
ATOM 638 O O . SER A 1 83 ? -6.144 -1.072 11.369 1.00 88.75 83 SER A O 1
ATOM 640 N N . VAL A 1 84 ? -7.057 0.779 10.468 1.00 91.06 84 VAL A N 1
ATOM 641 C CA . VAL A 1 84 ? -7.031 0.315 9.082 1.00 91.06 84 VAL A CA 1
ATOM 642 C C . VAL A 1 84 ? -6.381 1.386 8.234 1.00 91.06 84 VAL A C 1
ATOM 644 O O . VAL A 1 84 ? -6.801 2.546 8.241 1.00 91.06 84 VAL A O 1
ATOM 647 N N . TYR A 1 85 ? -5.376 0.967 7.486 1.00 92.44 85 TYR A N 1
ATOM 648 C CA . TYR A 1 85 ? -4.555 1.815 6.653 1.00 92.44 85 TYR A CA 1
ATOM 649 C C . TYR A 1 85 ? -4.647 1.361 5.208 1.00 92.44 85 TYR A C 1
ATOM 651 O O . TYR A 1 85 ? -4.757 0.176 4.890 1.00 92.44 85 TYR A O 1
ATOM 659 N N . PHE A 1 86 ? -4.605 2.350 4.333 1.00 91.06 86 PHE A N 1
ATOM 660 C CA . PHE A 1 86 ? -4.269 2.163 2.943 1.00 91.06 86 PHE A CA 1
ATOM 661 C C . PHE A 1 86 ? -2.807 2.557 2.778 1.00 91.06 86 PHE A C 1
ATOM 663 O O . PHE A 1 86 ? -2.452 3.703 3.051 1.00 91.06 86 PHE A O 1
ATOM 670 N N . VAL A 1 87 ? -1.966 1.612 2.377 1.00 92.06 87 VAL A N 1
ATOM 671 C CA . VAL A 1 87 ? -0.533 1.848 2.190 1.00 92.06 87 VAL A CA 1
ATOM 672 C C . VAL A 1 87 ? -0.219 1.815 0.706 1.00 92.06 87 VAL A C 1
ATOM 674 O O . VAL A 1 87 ? -0.680 0.920 0.001 1.00 92.06 87 VAL A O 1
ATOM 677 N N . THR A 1 88 ? 0.566 2.773 0.224 1.00 90.75 88 THR A N 1
ATOM 678 C CA . THR A 1 88 ? 1.083 2.781 -1.142 1.00 90.75 88 THR A CA 1
ATOM 679 C C . THR A 1 88 ? 2.591 2.720 -1.171 1.00 90.75 88 THR A C 1
ATOM 681 O O . THR A 1 88 ? 3.277 3.327 -0.352 1.00 90.75 88 THR A O 1
ATOM 684 N N . PHE A 1 89 ? 3.104 2.020 -2.174 1.00 91.50 89 PHE A N 1
ATOM 685 C CA . PHE A 1 89 ? 4.493 2.098 -2.584 1.00 91.50 89 PHE A CA 1
ATOM 686 C C . PHE A 1 89 ? 4.556 2.743 -3.964 1.00 91.50 89 PHE A C 1
ATOM 688 O O . PHE A 1 89 ? 4.029 2.201 -4.933 1.00 91.50 89 PHE A O 1
ATOM 695 N N . HIS A 1 90 ? 5.172 3.916 -4.044 1.00 90.00 90 HIS A N 1
ATOM 696 C CA . HIS A 1 90 ? 5.373 4.665 -5.275 1.00 90.00 90 HIS A CA 1
ATOM 697 C C . HIS A 1 90 ? 6.736 4.322 -5.877 1.00 90.00 90 HIS A C 1
ATOM 699 O O . HIS A 1 90 ? 7.756 4.340 -5.183 1.00 90.00 90 HIS A O 1
ATOM 705 N N . TYR A 1 91 ? 6.761 4.071 -7.182 1.00 90.44 91 TYR A N 1
ATOM 706 C CA . TYR A 1 91 ? 7.977 3.787 -7.939 1.00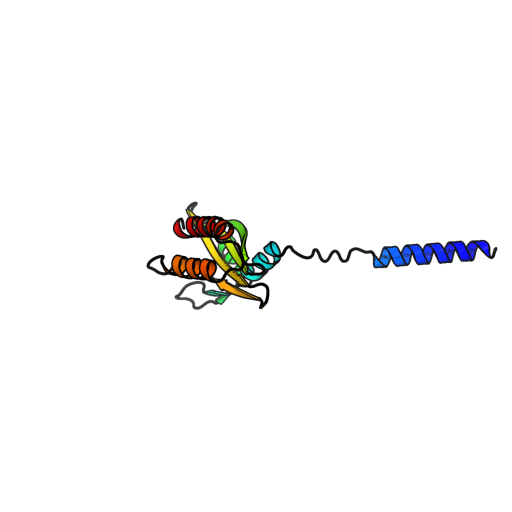 90.44 91 TYR A CA 1
ATOM 707 C C . TYR A 1 91 ? 7.860 4.315 -9.373 1.00 90.44 91 TYR A C 1
ATOM 709 O O . TYR A 1 91 ? 6.817 4.824 -9.790 1.00 90.44 91 TYR A O 1
ATOM 717 N N . ARG A 1 92 ? 8.956 4.262 -10.124 1.00 91.25 92 ARG A N 1
ATOM 718 C CA . ARG A 1 92 ? 8.988 4.559 -11.557 1.00 91.25 92 ARG A CA 1
ATOM 719 C C . ARG A 1 92 ? 9.565 3.376 -12.314 1.00 91.25 92 ARG A C 1
ATOM 721 O O . ARG A 1 92 ? 10.506 2.764 -11.823 1.00 91.25 92 ARG A O 1
ATOM 728 N N . VAL A 1 93 ? 9.025 3.109 -13.498 1.00 89.75 93 VAL A N 1
ATOM 729 C CA . VAL A 1 93 ? 9.594 2.191 -14.494 1.00 89.75 93 VAL A CA 1
ATOM 730 C C . VAL A 1 93 ? 9.728 2.973 -15.791 1.00 89.75 93 VAL A C 1
ATOM 732 O O . VAL A 1 93 ? 8.731 3.497 -16.282 1.00 89.75 93 VAL A O 1
ATOM 735 N N . ASN A 1 94 ? 10.939 3.118 -16.329 1.00 91.44 94 ASN A N 1
ATOM 736 C CA . ASN A 1 94 ? 11.191 3.933 -17.527 1.00 91.44 94 ASN A CA 1
ATOM 737 C C . ASN A 1 94 ? 10.632 5.368 -17.412 1.00 91.44 94 ASN A C 1
ATOM 739 O O . ASN A 1 94 ? 9.993 5.872 -18.333 1.00 91.44 94 ASN A O 1
ATOM 743 N N . GLU A 1 95 ? 10.823 6.015 -16.255 1.00 87.94 95 GLU A N 1
ATOM 744 C CA . GLU A 1 95 ? 10.261 7.338 -15.906 1.00 87.94 95 GLU A CA 1
ATOM 745 C C . GLU A 1 95 ? 8.723 7.418 -15.823 1.00 87.94 95 GLU A C 1
ATOM 747 O O . GLU A 1 95 ? 8.171 8.455 -15.441 1.00 87.94 95 GLU A O 1
ATOM 752 N N . ILE A 1 96 ? 8.011 6.324 -16.094 1.00 87.00 96 ILE A N 1
ATOM 753 C CA . ILE A 1 96 ? 6.562 6.231 -15.927 1.00 87.00 96 ILE A CA 1
ATOM 754 C C . ILE A 1 96 ? 6.272 5.963 -14.455 1.00 87.00 96 ILE A C 1
ATOM 756 O O . ILE A 1 96 ? 6.807 5.027 -13.861 1.00 87.00 96 ILE A O 1
ATOM 760 N N . LYS A 1 97 ? 5.430 6.804 -13.849 1.00 87.75 97 LYS A N 1
ATOM 761 C CA . LYS A 1 97 ? 5.006 6.636 -12.457 1.00 87.75 97 LYS A CA 1
ATOM 762 C C . LYS A 1 97 ? 4.135 5.399 -12.338 1.00 87.75 97 LYS A C 1
ATOM 764 O O . LYS A 1 97 ? 3.195 5.239 -13.097 1.00 87.75 97 LYS A O 1
ATOM 769 N N . GLN A 1 98 ? 4.443 4.582 -11.351 1.00 86.31 98 GLN A N 1
ATOM 770 C CA . GLN A 1 98 ? 3.718 3.376 -11.010 1.00 86.31 98 GLN A CA 1
ATOM 771 C C . GLN A 1 98 ? 3.485 3.363 -9.499 1.00 86.31 98 GLN A C 1
ATOM 773 O O . GLN A 1 98 ? 4.164 4.062 -8.732 1.00 86.31 98 GLN A O 1
ATOM 778 N N . LEU A 1 99 ? 2.505 2.586 -9.046 1.00 87.50 99 LEU A N 1
ATOM 779 C CA . LEU A 1 99 ? 2.326 2.366 -7.618 1.00 87.50 99 LEU A CA 1
ATOM 780 C C . LEU A 1 99 ? 1.749 0.996 -7.317 1.00 87.50 99 LEU A C 1
ATOM 782 O O . LEU A 1 99 ? 0.981 0.441 -8.096 1.00 87.50 99 LEU A O 1
ATOM 786 N N . TRP A 1 100 ? 2.064 0.496 -6.135 1.00 88.44 100 TRP A N 1
ATOM 787 C CA . TRP A 1 100 ? 1.363 -0.611 -5.504 1.00 88.44 100 TRP A CA 1
ATOM 788 C C . TRP A 1 100 ? 0.552 -0.116 -4.323 1.00 88.44 100 TRP A C 1
ATOM 790 O O . TRP A 1 100 ? 0.941 0.846 -3.665 1.00 88.44 100 TRP A O 1
ATOM 800 N N . ALA A 1 101 ? -0.569 -0.777 -4.065 1.00 88.62 101 ALA A N 1
ATOM 801 C CA . ALA A 1 101 ? -1.481 -0.431 -2.992 1.00 88.62 101 ALA A CA 1
ATOM 802 C C . ALA A 1 101 ? -1.787 -1.647 -2.126 1.00 88.62 101 ALA A C 1
ATOM 804 O O . ALA A 1 101 ? -1.884 -2.767 -2.625 1.00 88.62 101 ALA A O 1
ATOM 805 N N . PHE A 1 102 ? -1.971 -1.406 -0.834 1.00 89.44 102 PHE A N 1
ATOM 806 C CA . PHE A 1 102 ? -2.177 -2.439 0.167 1.00 89.44 102 PHE A CA 1
ATOM 807 C C . PHE A 1 102 ? -3.276 -2.020 1.145 1.00 89.44 102 PHE A C 1
ATOM 809 O O . PHE A 1 102 ? -3.318 -0.879 1.615 1.00 89.44 102 PHE A O 1
ATOM 816 N N . HIS A 1 103 ? -4.158 -2.959 1.468 1.00 90.06 103 HIS A N 1
ATOM 817 C CA . HIS A 1 103 ? -4.994 -2.913 2.658 1.00 90.06 103 HIS A CA 1
ATOM 818 C C . HIS A 1 103 ? -4.181 -3.419 3.842 1.00 90.06 103 HIS A C 1
ATOM 820 O O . HIS A 1 103 ? -3.604 -4.500 3.758 1.00 90.06 103 HIS A O 1
ATOM 826 N N . VAL A 1 104 ? -4.164 -2.669 4.940 1.00 92.19 104 VAL A N 1
ATOM 827 C CA . VAL A 1 104 ? -3.498 -3.088 6.173 1.00 92.19 104 VAL A CA 1
ATOM 828 C C . VAL A 1 104 ? -4.436 -2.893 7.357 1.00 92.19 104 VAL A C 1
ATOM 830 O O . VAL A 1 104 ? -4.817 -1.766 7.672 1.00 92.19 104 VAL A O 1
ATOM 833 N N . ALA A 1 105 ? -4.788 -3.975 8.045 1.00 91.62 105 ALA A N 1
ATOM 834 C CA . ALA A 1 105 ? -5.529 -3.940 9.300 1.00 91.62 105 ALA A CA 1
ATOM 835 C C . ALA A 1 105 ? -4.584 -4.255 10.469 1.00 91.62 105 ALA A C 1
ATOM 837 O O . ALA A 1 105 ? -4.158 -5.388 10.675 1.00 91.62 105 ALA A O 1
ATOM 838 N N . LEU A 1 106 ? -4.267 -3.242 11.280 1.00 90.44 106 LEU A N 1
ATOM 839 C CA . LEU A 1 106 ? -3.284 -3.374 12.364 1.00 90.44 106 LEU A CA 1
ATOM 840 C C . LEU A 1 106 ? -3.738 -4.316 13.487 1.00 90.44 106 LEU A C 1
ATOM 842 O O . LEU A 1 106 ? -2.909 -4.877 14.192 1.00 90.44 106 LEU A O 1
ATOM 846 N N . LYS A 1 107 ? -5.054 -4.462 13.694 1.00 88.12 107 LYS A N 1
ATOM 847 C CA . LYS A 1 107 ? -5.606 -5.240 14.817 1.00 88.12 107 LYS A CA 1
ATOM 848 C C . LYS A 1 107 ? -5.338 -6.735 14.714 1.00 88.12 107 LYS A C 1
ATOM 850 O O . LYS A 1 107 ? -5.152 -7.376 15.743 1.00 88.12 107 LYS A O 1
ATOM 855 N N . ASP A 1 108 ? -5.403 -7.278 13.508 1.00 87.69 108 ASP A N 1
ATOM 856 C CA . ASP A 1 108 ? -5.241 -8.705 13.234 1.00 87.69 108 ASP A CA 1
ATOM 857 C C . ASP A 1 108 ? -4.026 -8.996 12.340 1.00 87.69 108 ASP A C 1
ATOM 859 O O . ASP A 1 108 ? -3.715 -10.159 12.097 1.00 87.69 108 ASP A O 1
ATOM 863 N N . GLY A 1 109 ? -3.307 -7.954 11.903 1.00 84.62 109 GLY A N 1
ATOM 864 C CA . GLY A 1 109 ? -2.136 -8.075 11.040 1.00 84.62 109 GLY A CA 1
ATOM 865 C C . GLY A 1 109 ? -2.486 -8.444 9.600 1.00 84.62 109 GLY A C 1
ATOM 866 O O . GLY A 1 109 ? -1.603 -8.871 8.861 1.00 84.62 109 GLY A O 1
ATOM 867 N N . THR A 1 110 ? -3.753 -8.308 9.193 1.00 87.81 110 THR A N 1
ATOM 868 C CA . THR A 1 110 ? -4.175 -8.613 7.823 1.00 87.81 110 THR A CA 1
ATOM 869 C C . THR A 1 110 ? -3.551 -7.618 6.855 1.00 87.81 110 THR A C 1
ATOM 871 O O . THR A 1 110 ? -3.691 -6.403 7.019 1.00 87.81 110 THR A O 1
ATOM 874 N N . VAL A 1 111 ? -2.888 -8.143 5.826 1.00 90.94 111 VAL A N 1
ATOM 875 C CA . VAL A 1 111 ? -2.294 -7.363 4.742 1.00 90.94 111 VAL A CA 1
ATOM 876 C C . VAL A 1 111 ? -2.704 -7.981 3.416 1.00 90.94 111 VAL A C 1
ATOM 878 O O . VAL A 1 111 ? -2.458 -9.163 3.180 1.00 90.94 111 VAL A O 1
ATOM 881 N N . GLU A 1 112 ? -3.307 -7.181 2.545 1.00 87.88 112 GLU A N 1
ATOM 882 C CA . GLU A 1 112 ? -3.743 -7.623 1.221 1.00 87.88 112 GLU A CA 1
ATOM 883 C C . GLU A 1 112 ? -3.287 -6.620 0.162 1.00 87.88 112 GLU A C 1
ATOM 885 O O . GLU A 1 112 ? -3.550 -5.421 0.277 1.00 87.88 112 GLU A O 1
ATOM 890 N N . LYS A 1 113 ? -2.614 -7.101 -0.889 1.00 86.75 113 LYS A N 1
ATOM 891 C CA . LYS A 1 113 ? -2.325 -6.286 -2.072 1.00 86.75 113 LYS A CA 1
ATOM 892 C C . LYS A 1 113 ? -3.638 -5.988 -2.792 1.00 86.75 113 LYS A C 1
ATOM 894 O O . LYS A 1 113 ? -4.444 -6.880 -3.041 1.00 86.75 113 LYS A O 1
ATOM 899 N N . LEU A 1 114 ? -3.830 -4.726 -3.141 1.00 83.75 114 LEU A N 1
ATOM 900 C CA . LEU A 1 114 ? -4.968 -4.257 -3.911 1.00 83.75 114 LEU A CA 1
ATOM 901 C C . LEU A 1 114 ? -4.549 -4.160 -5.371 1.00 83.75 114 LEU A C 1
ATOM 903 O O . LEU A 1 114 ? -3.653 -3.391 -5.721 1.00 83.75 114 LEU A O 1
ATOM 907 N N . GLU A 1 115 ? -5.206 -4.944 -6.214 1.00 76.44 115 GLU A N 1
ATOM 908 C CA . GLU A 1 115 ? -5.014 -4.908 -7.658 1.00 76.44 115 GLU A CA 1
ATOM 909 C C . GLU A 1 115 ? -6.172 -4.158 -8.313 1.00 76.44 115 GLU A C 1
ATOM 911 O O . GLU A 1 115 ? -7.319 -4.204 -7.856 1.00 76.44 115 GLU A O 1
ATOM 916 N N . LEU A 1 116 ? -5.864 -3.426 -9.381 1.00 71.62 116 LEU A N 1
ATOM 917 C CA . LEU A 1 116 ? -6.896 -2.968 -10.294 1.00 71.62 116 LEU A CA 1
ATOM 918 C C . LEU A 1 116 ? -7.201 -4.137 -11.225 1.00 71.62 116 LEU A C 1
ATOM 920 O O . LEU A 1 116 ? -6.321 -4.584 -11.955 1.00 71.62 116 LEU A O 1
ATOM 924 N N . GLY A 1 117 ? -8.434 -4.642 -11.172 1.00 65.94 117 GLY A N 1
ATOM 925 C CA . GLY A 1 117 ? -8.915 -5.605 -12.160 1.00 65.94 117 GLY A CA 1
ATOM 926 C C . GLY A 1 117 ? -8.845 -5.027 -13.579 1.00 65.94 117 GLY A C 1
ATOM 927 O O . GLY A 1 117 ? -8.689 -3.818 -13.755 1.00 65.94 117 GLY A O 1
ATOM 928 N N . GLU A 1 118 ? -9.002 -5.877 -14.596 1.00 64.69 118 GLU A N 1
ATOM 929 C CA . GLU A 1 118 ? -8.929 -5.490 -16.020 1.00 64.69 118 GLU A CA 1
ATOM 930 C C . GLU A 1 118 ? -9.866 -4.324 -16.395 1.0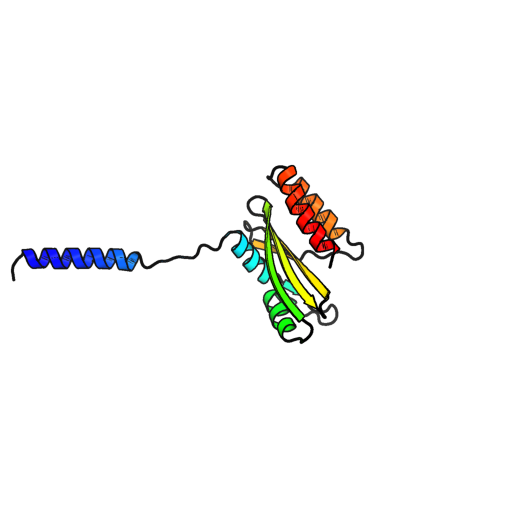0 64.69 118 GLU A C 1
ATOM 932 O O . GLU A 1 118 ? -9.593 -3.567 -17.324 1.00 64.69 118 GLU A O 1
ATOM 937 N N . ASP A 1 119 ? -10.970 -4.162 -15.661 1.00 72.62 119 ASP A N 1
ATOM 938 C CA . ASP A 1 119 ? -11.963 -3.101 -15.842 1.00 72.62 119 ASP A CA 1
ATOM 939 C C . ASP A 1 119 ? -11.715 -1.852 -14.966 1.00 72.62 119 ASP A C 1
ATOM 941 O O . ASP A 1 119 ? -12.474 -0.880 -15.028 1.00 72.62 119 ASP A O 1
ATOM 945 N N . GLY A 1 120 ? -10.677 -1.867 -14.124 1.00 69.56 120 GLY A N 1
ATOM 946 C CA . GLY A 1 120 ? -10.355 -0.821 -13.151 1.00 69.56 120 GLY A CA 1
ATOM 947 C C . GLY A 1 120 ? -11.375 -0.675 -12.011 1.00 69.56 120 GLY A C 1
ATOM 948 O O . GLY A 1 120 ? -11.303 0.279 -11.227 1.00 69.56 120 GLY A O 1
ATOM 949 N N . LEU A 1 121 ? -12.357 -1.578 -11.893 1.00 75.69 121 LEU A N 1
ATOM 950 C CA . LEU A 1 121 ? -13.463 -1.441 -10.942 1.00 75.69 121 LEU A CA 1
ATOM 951 C C . LEU A 1 121 ? -13.175 -2.051 -9.573 1.00 75.69 121 LEU A C 1
ATOM 953 O O . LEU A 1 121 ? -13.798 -1.635 -8.595 1.00 75.69 121 LEU A O 1
ATOM 957 N N . ASP A 1 122 ? -12.242 -2.988 -9.450 1.00 75.31 122 ASP A N 1
ATOM 958 C CA . ASP A 1 122 ? -11.993 -3.631 -8.155 1.00 75.31 122 ASP A CA 1
ATOM 959 C C . ASP A 1 122 ? -11.445 -2.651 -7.110 1.00 75.31 122 ASP A C 1
ATOM 961 O O . ASP A 1 122 ? -11.940 -2.618 -5.977 1.00 75.31 122 ASP A O 1
ATOM 965 N N . GLY A 1 123 ? -10.572 -1.725 -7.521 1.00 75.62 123 GLY A N 1
ATOM 966 C CA . GLY A 1 123 ? -10.168 -0.590 -6.688 1.00 75.62 123 GLY A CA 1
ATOM 967 C C . GLY A 1 123 ? -11.363 0.261 -6.236 1.00 75.62 123 GLY A C 1
ATOM 968 O O . GLY A 1 123 ? -11.488 0.578 -5.052 1.00 75.62 123 GLY A O 1
ATOM 969 N N . ASN A 1 124 ? -12.297 0.569 -7.147 1.00 78.75 124 ASN A N 1
ATOM 970 C CA . ASN A 1 124 ? -13.529 1.307 -6.834 1.00 78.75 124 ASN A CA 1
ATOM 971 C C . ASN A 1 124 ? -14.421 0.582 -5.820 1.00 78.75 124 ASN A C 1
ATOM 973 O O . ASN A 1 124 ? -14.973 1.206 -4.906 1.00 78.75 124 ASN A O 1
ATOM 977 N N . ARG A 1 125 ? -14.604 -0.731 -5.990 1.00 81.00 125 ARG A N 1
ATOM 978 C CA . ARG A 1 125 ? -15.451 -1.559 -5.118 1.00 81.00 125 ARG A CA 1
ATOM 979 C C . ARG A 1 125 ? -14.884 -1.614 -3.710 1.00 81.00 125 ARG A C 1
ATOM 981 O O . ARG A 1 125 ? -15.612 -1.365 -2.748 1.00 81.00 125 ARG A O 1
ATOM 988 N N . TYR A 1 126 ? -13.587 -1.882 -3.594 1.00 81.38 126 TYR A N 1
ATOM 989 C CA . TYR A 1 126 ? -12.892 -1.906 -2.314 1.00 81.38 126 TYR A CA 1
ATOM 990 C C . TYR A 1 126 ? -12.983 -0.548 -1.599 1.00 81.38 126 TYR A C 1
ATOM 992 O O . TYR A 1 126 ? -13.374 -0.467 -0.433 1.00 81.38 126 TYR A O 1
ATOM 1000 N N . ILE A 1 127 ? -12.744 0.541 -2.329 1.00 80.19 127 ILE A N 1
ATOM 1001 C CA . ILE A 1 127 ? -12.896 1.907 -1.825 1.00 80.19 127 ILE A CA 1
ATOM 1002 C C . ILE A 1 127 ? -14.324 2.185 -1.325 1.00 80.19 127 ILE A C 1
ATOM 1004 O O . ILE A 1 127 ? -14.515 2.731 -0.235 1.00 80.19 127 ILE A O 1
ATOM 1008 N N . SER A 1 128 ? -15.337 1.788 -2.094 1.00 82.50 128 SER A N 1
ATOM 1009 C CA . SER A 1 128 ? -16.744 1.956 -1.712 1.00 82.50 128 SER A CA 1
ATOM 1010 C C . SER A 1 128 ? -17.069 1.204 -0.420 1.00 82.50 128 SER A C 1
ATOM 1012 O O . SER A 1 128 ? -17.781 1.727 0.441 1.00 82.50 128 SER A O 1
ATOM 1014 N N . ARG A 1 129 ? -16.498 0.004 -0.249 1.00 83.69 129 ARG A N 1
ATOM 1015 C CA . ARG A 1 129 ? -16.629 -0.788 0.976 1.00 83.69 129 ARG A CA 1
ATOM 1016 C C . ARG A 1 129 ? -16.037 -0.052 2.175 1.00 83.69 129 ARG A C 1
ATOM 1018 O O . ARG A 1 129 ? -16.761 0.114 3.153 1.00 83.69 129 ARG A O 1
ATOM 1025 N N . ILE A 1 130 ? -14.810 0.470 2.079 1.00 83.81 130 ILE A N 1
ATOM 1026 C CA . ILE A 1 130 ? -14.194 1.281 3.149 1.00 83.81 130 ILE A CA 1
ATOM 1027 C C . ILE A 1 130 ? -15.117 2.427 3.566 1.00 83.81 130 ILE A C 1
ATOM 1029 O O . ILE A 1 130 ? -15.352 2.622 4.758 1.00 83.81 130 ILE A O 1
ATOM 1033 N N . ILE A 1 131 ? -15.659 3.173 2.592 1.00 83.06 131 ILE A N 1
ATOM 1034 C CA . ILE A 1 131 ? -16.557 4.301 2.875 1.00 83.06 131 ILE A CA 1
ATOM 1035 C C . ILE A 1 131 ? -17.765 3.852 3.705 1.0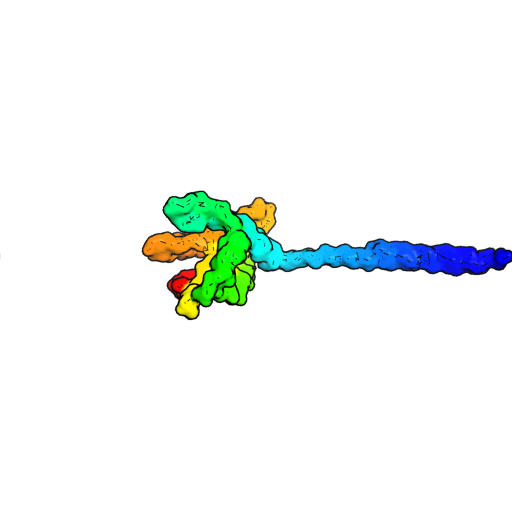0 83.06 131 ILE A C 1
ATOM 1037 O O . ILE A 1 131 ? -18.208 4.582 4.589 1.00 83.06 131 ILE A O 1
ATOM 1041 N N . SER A 1 132 ? -18.301 2.664 3.421 1.00 83.44 132 SER A N 1
ATOM 1042 C CA . SER A 1 132 ? -19.475 2.128 4.112 1.00 83.44 132 SER A CA 1
ATOM 1043 C C . SER A 1 132 ? -19.189 1.536 5.497 1.00 83.44 132 SER A C 1
ATOM 1045 O O . SER A 1 132 ? -20.113 1.453 6.303 1.00 83.44 132 SER A O 1
ATOM 1047 N N . THR A 1 133 ? -17.948 1.125 5.783 1.00 85.00 133 THR A N 1
ATOM 1048 C CA . THR A 1 133 ? -17.602 0.377 7.007 1.00 85.00 133 THR A CA 1
ATOM 1049 C C . THR A 1 133 ? -16.730 1.140 8.000 1.00 85.00 133 THR A C 1
ATOM 1051 O O . THR A 1 133 ? -16.577 0.686 9.129 1.00 85.00 133 THR A O 1
ATOM 1054 N N . SER A 1 134 ? -16.135 2.264 7.604 1.00 86.88 134 SER A N 1
ATOM 1055 C CA . SER A 1 134 ? -15.251 3.053 8.469 1.00 86.88 134 SER A CA 1
ATOM 1056 C C . SER A 1 134 ? -16.002 3.739 9.613 1.00 86.88 134 SER A C 1
ATOM 1058 O O . SER A 1 134 ? -17.140 4.185 9.457 1.00 86.88 134 SER A O 1
ATOM 1060 N N . SER A 1 135 ? -15.331 3.892 10.758 1.00 89.69 135 SER A N 1
ATOM 1061 C CA . SER A 1 135 ? -15.846 4.660 11.897 1.00 89.69 135 SER A CA 1
ATOM 1062 C C . SER A 1 135 ? -15.615 6.173 11.787 1.00 89.69 135 SER A C 1
ATOM 1064 O O . SER A 1 135 ? -16.050 6.931 12.659 1.00 89.69 135 SER A O 1
ATOM 1066 N N . TYR A 1 136 ? -14.919 6.639 10.747 1.00 90.38 136 TYR A N 1
ATOM 1067 C CA . TYR A 1 136 ? -14.672 8.062 10.525 1.00 90.38 136 TYR A CA 1
ATOM 1068 C C . TYR A 1 136 ? -15.888 8.798 9.955 1.00 90.38 136 TYR A C 1
ATOM 1070 O O . TYR A 1 136 ? -16.677 8.216 9.210 1.00 90.38 136 TYR A O 1
ATOM 1078 N N . PRO A 1 137 ? -16.015 10.114 10.225 1.00 91.06 137 PRO A N 1
ATOM 1079 C CA . PRO A 1 137 ? -16.992 10.947 9.539 1.00 91.06 137 PRO A CA 1
ATOM 1080 C C . PRO A 1 137 ? -16.821 10.859 8.022 1.00 91.06 137 PRO A C 1
ATOM 1082 O O . PRO A 1 137 ? -15.697 10.883 7.501 1.00 91.06 137 PRO A O 1
ATOM 1085 N N . ARG A 1 138 ? -17.949 10.800 7.311 1.00 86.06 138 ARG A N 1
ATOM 1086 C CA . ARG A 1 138 ? -17.988 10.577 5.862 1.00 86.06 138 ARG A CA 1
ATOM 1087 C C . ARG A 1 138 ? -17.208 11.640 5.092 1.00 86.06 138 ARG A C 1
ATOM 1089 O O . ARG A 1 138 ? -16.580 11.321 4.088 1.00 86.06 138 ARG A O 1
ATOM 1096 N N . GLU A 1 139 ? -17.212 12.883 5.559 1.00 88.56 139 GLU A N 1
ATOM 1097 C CA . GLU A 1 139 ? -16.498 14.002 4.943 1.00 88.56 139 GLU A CA 1
ATOM 1098 C C . GLU A 1 139 ? -14.981 13.794 5.012 1.00 88.56 139 GLU A C 1
ATOM 1100 O O . GLU A 1 139 ? -14.304 13.881 3.986 1.00 88.56 139 GLU A O 1
ATOM 1105 N N . LYS A 1 140 ? -14.456 13.448 6.199 1.00 88.75 140 LYS A N 1
ATOM 1106 C CA . LYS A 1 140 ? -13.023 13.174 6.411 1.00 88.75 140 LYS A CA 1
ATOM 1107 C C . LYS A 1 140 ? -12.570 12.003 5.543 1.00 88.75 140 LYS A C 1
ATOM 1109 O O . LYS A 1 140 ? -11.534 12.074 4.883 1.00 88.75 140 LYS A O 1
ATOM 1114 N N . LEU A 1 141 ? -13.364 10.937 5.529 1.00 86.00 141 LEU A N 1
ATOM 1115 C CA . LEU A 1 141 ? -13.042 9.728 4.786 1.00 86.00 141 LEU A CA 1
ATOM 1116 C C . LEU A 1 141 ? -13.104 9.942 3.273 1.00 86.00 141 LEU A C 1
ATOM 1118 O O . LEU A 1 141 ? -12.210 9.508 2.561 1.00 86.00 141 LEU A O 1
ATOM 1122 N N . SER A 1 142 ? -14.112 10.667 2.784 1.00 82.94 142 SER A N 1
ATOM 1123 C CA . SER A 1 142 ? -14.271 10.989 1.361 1.00 82.94 142 SER A CA 1
ATOM 1124 C C . SER A 1 142 ? -13.057 11.728 0.796 1.00 82.94 142 SER A C 1
ATOM 1126 O O . SER A 1 142 ? -12.634 11.433 -0.318 1.00 82.94 142 SER A O 1
ATOM 1128 N N . VAL A 1 143 ? -12.459 12.651 1.559 1.00 87.56 143 VAL A N 1
ATOM 1129 C CA . VAL A 1 143 ? -11.240 13.363 1.137 1.00 87.56 143 VAL A CA 1
ATOM 1130 C C . VAL A 1 143 ? -10.066 12.395 0.983 1.00 87.56 143 VAL A C 1
ATOM 1132 O O . VAL A 1 143 ? -9.479 12.327 -0.096 1.00 87.56 143 VAL A O 1
ATOM 1135 N N . LYS A 1 144 ? -9.783 11.601 2.021 1.00 86.62 144 LYS A N 1
ATOM 1136 C CA . LYS A 1 144 ? -8.686 10.619 2.032 1.00 86.62 144 LYS A CA 1
ATOM 1137 C C . LYS A 1 144 ? -8.833 9.576 0.925 1.00 86.62 144 LYS A C 1
ATOM 1139 O O . LYS A 1 144 ? -7.907 9.294 0.177 1.00 86.62 144 LYS A O 1
ATOM 1144 N N . VAL A 1 145 ? -10.040 9.047 0.772 1.00 81.00 145 VAL A N 1
ATOM 1145 C CA . VAL A 1 145 ? -10.359 8.029 -0.226 1.00 81.00 145 VAL A CA 1
ATOM 1146 C C . VAL A 1 145 ? -10.283 8.575 -1.654 1.00 81.00 145 VAL A C 1
ATOM 1148 O O . VAL A 1 145 ? -9.797 7.886 -2.547 1.00 81.00 145 VAL A O 1
ATOM 1151 N N . LYS A 1 146 ? -10.719 9.817 -1.898 1.00 82.50 146 LYS A N 1
ATOM 1152 C CA . LYS A 1 146 ? -10.549 10.456 -3.213 1.00 82.50 146 LYS A CA 1
ATOM 1153 C C . LYS A 1 146 ? -9.080 10.628 -3.575 1.00 82.50 146 LYS A C 1
ATOM 1155 O O . LYS A 1 146 ? -8.740 10.528 -4.749 1.00 82.50 146 LYS A O 1
ATOM 1160 N N . GLU A 1 147 ? -8.228 10.918 -2.599 1.00 81.81 147 GLU A N 1
ATOM 1161 C CA . GLU A 1 147 ? -6.789 11.026 -2.820 1.00 81.81 147 GLU A CA 1
ATOM 1162 C C . GLU A 1 147 ? -6.179 9.678 -3.209 1.00 81.81 147 GLU A C 1
ATOM 1164 O O . GLU A 1 147 ? -5.501 9.586 -4.232 1.00 81.81 147 GLU A O 1
ATOM 1169 N N . VAL A 1 148 ? -6.518 8.626 -2.464 1.00 78.19 148 VAL A N 1
ATOM 1170 C CA . VAL A 1 148 ? -6.171 7.238 -2.790 1.00 78.19 148 VAL A CA 1
ATOM 1171 C C . VAL A 1 148 ? -6.615 6.866 -4.206 1.00 78.19 148 VAL A C 1
ATOM 1173 O O . VAL A 1 148 ? -5.816 6.386 -5.007 1.00 78.19 148 VAL A O 1
ATOM 1176 N N . PHE A 1 149 ? -7.880 7.127 -4.541 1.00 78.44 149 PHE A N 1
ATOM 1177 C CA . PHE A 1 149 ? -8.439 6.741 -5.832 1.00 78.44 149 PHE A CA 1
ATOM 1178 C C . PHE A 1 149 ? -7.782 7.473 -7.000 1.00 78.44 149 PHE A C 1
ATOM 1180 O O . PHE A 1 149 ? -7.464 6.855 -8.012 1.00 78.44 149 PHE A O 1
ATOM 1187 N N . LYS A 1 150 ? -7.526 8.781 -6.851 1.00 80.31 150 LYS A N 1
ATOM 1188 C CA . LYS A 1 150 ? -6.770 9.547 -7.848 1.00 80.31 150 LYS A CA 1
ATOM 1189 C C . LYS A 1 150 ? -5.426 8.885 -8.119 1.00 80.31 150 LYS A C 1
ATOM 1191 O O . LYS A 1 150 ? -5.075 8.710 -9.273 1.00 80.31 150 LYS A O 1
ATOM 1196 N N . ARG A 1 151 ? -4.692 8.497 -7.077 1.00 76.25 151 ARG A N 1
ATOM 1197 C CA . ARG A 1 151 ? -3.381 7.859 -7.241 1.00 76.25 151 ARG A CA 1
ATOM 1198 C C . ARG A 1 151 ? -3.499 6.530 -7.987 1.00 76.25 151 ARG A C 1
ATOM 1200 O O . ARG A 1 151 ? -2.728 6.309 -8.908 1.00 76.25 151 ARG A O 1
ATOM 1207 N N . LEU A 1 152 ? -4.478 5.698 -7.627 1.00 74.06 152 LEU A N 1
ATOM 1208 C CA . LEU A 1 152 ? -4.696 4.390 -8.250 1.00 74.06 152 LEU A CA 1
ATOM 1209 C C . LEU A 1 152 ? -5.033 4.475 -9.746 1.00 74.06 152 LEU A C 1
ATOM 1211 O O . LEU A 1 152 ? -4.459 3.729 -10.522 1.00 74.06 152 LEU A O 1
ATOM 1215 N N . ILE A 1 153 ? -5.925 5.380 -10.167 1.00 71.06 153 ILE A N 1
ATOM 1216 C CA . ILE A 1 153 ? -6.322 5.486 -11.588 1.00 71.06 153 ILE A CA 1
ATOM 1217 C C . ILE A 1 153 ? -5.170 5.952 -12.491 1.00 71.06 153 ILE A C 1
ATOM 1219 O O . ILE A 1 153 ? -5.171 5.651 -13.678 1.00 71.06 153 ILE A O 1
ATOM 1223 N N . PHE A 1 154 ? -4.223 6.728 -11.958 1.00 62.31 154 PHE A N 1
ATOM 1224 C CA . PHE A 1 154 ? -3.117 7.305 -12.731 1.00 62.31 154 PHE A CA 1
ATOM 1225 C C . PHE A 1 154 ? -1.824 6.462 -12.671 1.00 62.31 154 PHE A C 1
ATOM 1227 O O . PHE A 1 154 ? -0.736 7.034 -12.777 1.00 62.31 154 PHE A O 1
ATOM 1234 N N . GLN A 1 155 ? -1.945 5.144 -12.465 1.00 57.62 155 GLN A N 1
ATOM 1235 C CA . GLN A 1 155 ? -0.892 4.156 -12.767 1.00 57.62 155 GLN A CA 1
ATOM 1236 C C . GLN A 1 155 ? -0.631 4.082 -14.279 1.00 57.62 155 GLN A C 1
ATOM 1238 O O . GLN A 1 155 ? 0.532 3.817 -14.658 1.00 57.62 155 GLN A O 1
#

Radius of gyration: 23.8 Å; chains: 1; bounding box: 56×33×76 Å

Foldseek 3Di:
DDPVVVVVVVVVVVVVVVVVVPPDPPPVVPPLWRVQVVLQQQCWDQDDPVPRDIDGNVVVLVVCVVPPQKAWDDKGWDDLAPQWIKIKTWMGGNNQIDMWIWIAGRVVSDIDTQDQPPVSCSLVVVLVVSLVPHPDDNVVNVVRSVVVSVSSVRD

Secondary structure (DSSP, 8-state):
--HHHHHHHHHHHHHHHHHHHTS--------HHHHHHHHHHT-EEEE-TTT-EEEEHHHHHHHHTTSTTEEEEEEEEEEEETTEEEEEEEEEETTEEEEEEEEEETTTTEEEEEPPPTTSHHHHHHHHHHHHH-SS-HHHHHHHHHHHHHHHHT-

pLDDT: mean 78.08, std 16.15, range [37.69, 95.31]